Protein AF-A0AAJ0GD15-F1 (afdb_monomer_lite)

pLDDT: mean 89.97, std 13.95, range [42.06, 98.19]

Structure (mmCIF, N/CA/C/O backbone):
data_AF-A0AAJ0GD15-F1
#
_entry.id   AF-A0AAJ0GD15-F1
#
loop_
_atom_site.group_PDB
_atom_site.id
_atom_site.type_symbol
_atom_site.label_atom_id
_atom_site.label_alt_id
_atom_site.label_comp_id
_atom_site.label_asym_id
_atom_site.label_entity_id
_atom_site.label_seq_id
_atom_site.pdbx_PDB_ins_code
_atom_site.Cartn_x
_atom_site.Cartn_y
_atom_site.Cartn_z
_atom_site.occupancy
_atom_site.B_iso_or_equiv
_atom_site.auth_seq_id
_atom_site.auth_comp_id
_atom_site.auth_asym_id
_atom_site.auth_atom_id
_atom_site.pdbx_PDB_model_num
ATOM 1 N N . MET A 1 1 ? -10.356 3.270 -4.965 1.00 70.00 1 MET A N 1
ATOM 2 C CA . MET A 1 1 ? -11.210 2.640 -3.920 1.00 70.00 1 MET A CA 1
ATOM 3 C C . MET A 1 1 ? -11.620 3.672 -2.862 1.00 70.00 1 MET A C 1
ATOM 5 O O . MET A 1 1 ? -10.768 4.461 -2.474 1.00 70.00 1 MET A O 1
ATOM 9 N N . ASP A 1 2 ? -12.874 3.659 -2.389 1.00 85.31 2 ASP A N 1
ATOM 10 C CA . ASP A 1 2 ? -13.329 4.452 -1.230 1.00 85.31 2 ASP A CA 1
ATOM 11 C C . ASP A 1 2 ? -13.636 3.529 -0.037 1.00 85.31 2 ASP A C 1
ATOM 13 O O . ASP A 1 2 ? -14.648 2.825 -0.020 1.00 85.31 2 ASP A O 1
ATOM 17 N N . LEU A 1 3 ? -12.717 3.479 0.928 1.00 86.81 3 LEU A N 1
ATOM 18 C CA . LEU A 1 3 ? -12.789 2.579 2.079 1.00 86.81 3 LEU A CA 1
ATOM 19 C C . LEU A 1 3 ? -13.887 3.019 3.057 1.00 86.81 3 LEU A C 1
ATOM 21 O O . LEU A 1 3 ? -14.562 2.171 3.631 1.00 86.81 3 LEU A O 1
ATOM 25 N N . ALA A 1 4 ? -14.119 4.325 3.203 1.00 86.69 4 ALA A N 1
ATOM 26 C CA . ALA A 1 4 ? -15.154 4.874 4.072 1.00 86.69 4 ALA A CA 1
ATOM 27 C C . ALA A 1 4 ? -16.544 4.335 3.708 1.00 86.69 4 ALA A C 1
ATOM 29 O O . ALA A 1 4 ? -17.226 3.783 4.570 1.00 86.69 4 ALA A O 1
ATOM 30 N N . SER A 1 5 ? -16.919 4.402 2.427 1.00 88.31 5 SER A N 1
ATOM 31 C CA . SER A 1 5 ? -18.194 3.860 1.939 1.00 88.31 5 SER A CA 1
ATOM 32 C C . SER A 1 5 ? -18.310 2.342 2.123 1.00 88.31 5 SER A C 1
ATOM 34 O O . SER A 1 5 ? -19.390 1.835 2.413 1.00 88.31 5 SER A O 1
ATOM 36 N N . LEU A 1 6 ? -17.204 1.600 1.987 1.00 87.69 6 LEU A N 1
ATOM 37 C CA . LEU A 1 6 ? -17.191 0.146 2.185 1.00 87.69 6 LEU A CA 1
ATOM 38 C C . LEU A 1 6 ? -17.357 -0.245 3.661 1.00 87.69 6 LEU A C 1
ATOM 40 O O . LEU A 1 6 ? -17.970 -1.267 3.970 1.00 87.69 6 LEU A O 1
ATOM 44 N N . LEU A 1 7 ? -16.818 0.565 4.572 1.00 89.31 7 LEU A N 1
ATOM 45 C CA . LEU A 1 7 ? -16.888 0.331 6.012 1.00 89.31 7 LEU A CA 1
ATOM 46 C C . LEU A 1 7 ? -18.153 0.907 6.653 1.00 89.31 7 LEU A C 1
ATOM 48 O O . LEU A 1 7 ? -18.461 0.525 7.782 1.00 89.31 7 LEU A O 1
ATOM 52 N N . ASP A 1 8 ? -18.886 1.796 5.976 1.00 88.50 8 ASP A N 1
ATOM 53 C CA . ASP A 1 8 ? -20.076 2.464 6.519 1.00 88.50 8 ASP A CA 1
ATOM 54 C C . ASP A 1 8 ? -21.094 1.490 7.150 1.00 88.50 8 ASP A C 1
ATOM 56 O O . ASP A 1 8 ? -21.451 1.676 8.316 1.00 88.50 8 ASP A O 1
ATOM 60 N N . PRO A 1 9 ? -21.443 0.356 6.504 1.00 92.69 9 PRO A N 1
ATOM 61 C CA . PRO A 1 9 ? -22.373 -0.623 7.076 1.00 92.69 9 PRO A CA 1
ATOM 62 C C . PRO A 1 9 ? -21.827 -1.380 8.300 1.00 92.69 9 PRO A C 1
ATOM 64 O O . PRO A 1 9 ? -22.575 -2.077 8.996 1.00 92.69 9 PRO A O 1
ATOM 67 N N . LEU A 1 10 ? -20.518 -1.308 8.557 1.00 89.75 10 LEU A N 1
ATOM 68 C CA . LEU A 1 10 ? -19.879 -1.936 9.707 1.00 89.75 10 LEU A CA 1
ATOM 69 C C . LEU A 1 10 ? -19.924 -0.981 10.900 1.00 89.75 10 LEU A C 1
ATOM 71 O O . LEU A 1 10 ? -19.379 0.119 10.855 1.00 89.75 10 LEU A O 1
ATOM 75 N N . GLY A 1 11 ? -20.528 -1.429 12.001 1.00 89.06 11 GLY A N 1
ATOM 76 C CA . GLY A 1 11 ? -20.422 -0.730 13.283 1.00 89.06 11 GLY A CA 1
ATOM 77 C C . GLY A 1 11 ? -18.980 -0.722 13.823 1.00 89.06 11 GLY A C 1
ATOM 78 O O . GLY A 1 11 ? -18.158 -1.529 13.380 1.00 89.06 11 GLY A O 1
ATOM 79 N N . PRO A 1 12 ? -18.677 0.127 14.820 1.00 88.62 12 PRO A N 1
ATOM 80 C CA . PRO A 1 12 ? -17.314 0.366 15.312 1.00 88.62 12 PRO A CA 1
ATOM 81 C C . PRO A 1 12 ? -16.597 -0.920 15.744 1.00 88.62 12 PRO A C 1
ATOM 83 O O . PRO A 1 12 ? -15.514 -1.207 15.254 1.00 88.62 12 PRO A O 1
ATOM 86 N N . VAL A 1 13 ? -17.269 -1.781 16.517 1.00 91.88 13 VAL A N 1
ATOM 87 C CA . VAL A 1 13 ? -16.716 -3.074 16.970 1.00 91.88 13 VAL A CA 1
ATOM 88 C C . VAL A 1 13 ? -16.245 -3.953 15.806 1.00 91.88 13 VAL A C 1
ATOM 90 O O . VAL A 1 13 ? -15.231 -4.637 15.906 1.00 91.88 13 VAL A O 1
ATOM 93 N N . ARG A 1 14 ? -16.975 -3.948 14.683 1.00 93.06 14 ARG A N 1
ATOM 94 C CA . ARG A 1 14 ? -16.604 -4.742 13.504 1.00 93.06 14 ARG A CA 1
ATOM 95 C C . ARG A 1 14 ? -15.426 -4.133 12.753 1.00 93.06 14 ARG A C 1
ATOM 97 O O . ARG A 1 14 ? -14.637 -4.891 12.206 1.00 93.06 14 ARG A O 1
ATOM 104 N N . ARG A 1 15 ? -15.297 -2.804 12.734 1.00 92.38 15 ARG A N 1
ATOM 105 C CA . ARG A 1 15 ? -14.141 -2.121 12.132 1.00 92.38 15 ARG A CA 1
ATOM 106 C C . ARG A 1 15 ? -12.873 -2.368 12.944 1.00 92.38 15 ARG A C 1
ATOM 108 O O . ARG A 1 15 ? -11.844 -2.686 12.362 1.00 92.38 15 ARG A O 1
ATOM 115 N N . ASP A 1 16 ? -12.974 -2.327 14.270 1.00 92.00 16 ASP A N 1
ATOM 116 C CA . ASP A 1 16 ? -11.851 -2.595 15.177 1.00 92.00 16 ASP A CA 1
ATOM 117 C C . ASP A 1 16 ? -11.339 -4.039 15.062 1.00 92.00 16 ASP A C 1
ATOM 119 O O . ASP A 1 16 ? -10.155 -4.303 15.258 1.00 92.00 16 ASP A O 1
ATOM 123 N N . ALA A 1 17 ? -12.223 -4.978 14.710 1.00 95.12 17 ALA A N 1
ATOM 124 C CA . ALA A 1 17 ? -11.876 -6.379 14.493 1.00 95.12 17 ALA A CA 1
ATOM 125 C C . ALA A 1 17 ? -11.170 -6.650 13.149 1.00 95.12 17 ALA A C 1
ATOM 127 O O . ALA A 1 17 ? -10.671 -7.757 12.944 1.00 95.12 17 ALA A O 1
ATOM 128 N N . ILE A 1 18 ? -11.121 -5.683 12.224 1.00 96.19 18 ILE A N 1
ATOM 129 C CA . ILE A 1 18 ? -10.394 -5.838 10.958 1.00 96.19 18 ILE A CA 1
ATOM 130 C C . ILE A 1 18 ? -8.900 -5.658 11.229 1.00 96.19 18 ILE A C 1
ATOM 132 O O . ILE A 1 18 ? -8.413 -4.548 11.436 1.00 96.19 18 ILE A O 1
ATOM 136 N N . THR A 1 19 ? -8.167 -6.769 11.190 1.00 97.31 19 THR A N 1
ATOM 137 C CA . THR A 1 19 ? -6.721 -6.798 11.445 1.00 97.31 19 THR A CA 1
ATOM 138 C C . THR A 1 19 ? -5.877 -6.914 10.181 1.00 97.31 19 THR A C 1
ATOM 140 O O . THR A 1 19 ? -4.682 -6.637 10.237 1.00 97.31 19 THR A O 1
ATOM 143 N N . ALA A 1 20 ? -6.472 -7.289 9.048 1.00 97.75 20 ALA A N 1
ATOM 144 C CA . ALA A 1 20 ? -5.783 -7.445 7.772 1.00 97.75 20 ALA A CA 1
ATOM 145 C C . ALA A 1 20 ? -6.596 -6.823 6.632 1.00 97.75 20 ALA A C 1
ATOM 147 O O . ALA A 1 20 ? -7.823 -6.952 6.595 1.00 97.75 20 ALA A O 1
ATOM 148 N N . LEU A 1 21 ? -5.916 -6.164 5.693 1.00 96.94 21 LEU A N 1
ATOM 149 C CA . LEU A 1 21 ? -6.532 -5.566 4.511 1.00 96.94 21 LEU A CA 1
ATOM 150 C C . LEU A 1 21 ? -5.648 -5.765 3.279 1.00 96.94 21 LEU A C 1
ATOM 152 O O . LEU A 1 21 ? -4.451 -5.491 3.308 1.00 96.94 21 LEU A O 1
ATOM 156 N N . THR A 1 22 ? -6.268 -6.151 2.165 1.00 97.12 22 THR A N 1
ATOM 157 C CA . THR A 1 22 ? -5.641 -6.111 0.841 1.00 97.12 22 THR A CA 1
ATOM 158 C C . THR A 1 22 ? -6.229 -4.958 0.037 1.00 97.12 22 THR A C 1
ATOM 160 O O . THR A 1 22 ? -7.436 -4.903 -0.192 1.00 97.12 22 THR A O 1
ATOM 163 N N . ILE A 1 23 ? -5.374 -4.053 -0.432 1.00 95.56 23 ILE A N 1
ATOM 164 C CA . ILE A 1 23 ? -5.735 -2.963 -1.339 1.00 95.56 23 ILE A CA 1
ATOM 165 C C . ILE A 1 23 ? -5.195 -3.304 -2.721 1.00 95.56 23 ILE A C 1
ATOM 167 O O . ILE A 1 23 ? -3.986 -3.423 -2.914 1.00 95.56 23 ILE A O 1
ATOM 171 N N . VAL A 1 24 ? -6.095 -3.431 -3.689 1.00 96.00 24 VAL A N 1
ATOM 172 C CA . VAL A 1 24 ? -5.744 -3.562 -5.104 1.00 96.00 24 VAL A CA 1
ATOM 173 C C . VAL A 1 24 ? -5.779 -2.170 -5.735 1.00 96.00 24 VAL A C 1
ATOM 175 O O . VAL A 1 24 ? -6.720 -1.417 -5.496 1.00 96.00 24 VAL A O 1
ATOM 178 N N . THR A 1 25 ? -4.734 -1.796 -6.472 1.00 94.94 25 THR A N 1
ATOM 179 C CA . THR A 1 25 ? -4.581 -0.439 -7.010 1.00 94.94 25 THR A CA 1
ATOM 180 C C . THR A 1 25 ? -3.970 -0.413 -8.406 1.00 94.94 25 THR A C 1
ATOM 182 O O . THR A 1 25 ? -3.010 -1.128 -8.717 1.00 94.94 25 THR A O 1
ATOM 185 N N . SER A 1 26 ? -4.483 0.489 -9.237 1.00 93.25 26 SER A N 1
ATOM 186 C CA . SER A 1 26 ? -3.979 0.760 -10.584 1.00 93.25 26 SER A CA 1
ATOM 187 C C . SER A 1 26 ? -2.806 1.757 -10.601 1.00 93.25 26 SER A C 1
ATOM 189 O O . SER A 1 26 ? -2.013 1.787 -11.548 1.00 93.25 26 SER A O 1
ATOM 191 N N . SER A 1 27 ? -2.663 2.586 -9.556 1.00 94.38 27 SER A N 1
ATOM 192 C CA . SER A 1 27 ? -1.718 3.712 -9.524 1.00 94.38 27 SER A CA 1
ATOM 193 C C . SER A 1 27 ? -1.220 4.059 -8.117 1.00 94.38 27 SER A C 1
ATOM 195 O O . SER A 1 27 ? -1.800 3.670 -7.105 1.00 94.38 27 SER A O 1
ATOM 197 N N . GLY A 1 28 ? -0.139 4.839 -8.036 1.00 94.88 28 GLY A N 1
ATOM 198 C CA . GLY A 1 28 ? 0.346 5.371 -6.762 1.00 94.88 28 GLY A CA 1
ATOM 199 C C . GLY A 1 28 ? -0.634 6.371 -6.138 1.00 94.88 28 GLY A C 1
ATOM 200 O O . GLY A 1 28 ? -0.786 6.390 -4.922 1.00 94.88 28 GLY A O 1
ATOM 201 N N . SER A 1 29 ? -1.339 7.163 -6.952 1.00 96.00 29 SER A N 1
ATOM 202 C CA . SER A 1 29 ? -2.373 8.087 -6.467 1.00 96.00 29 SER A CA 1
ATOM 203 C C . SER A 1 29 ? -3.536 7.344 -5.815 1.00 96.00 29 SER A C 1
ATOM 205 O O . SER A 1 29 ? -3.927 7.689 -4.705 1.00 96.00 29 SER A O 1
ATOM 207 N N . GLU A 1 30 ? -4.054 6.297 -6.465 1.00 95.31 30 GLU A N 1
ATOM 208 C CA . GLU A 1 30 ? -5.125 5.475 -5.892 1.00 95.31 30 GLU A CA 1
ATOM 209 C C . GLU A 1 30 ? -4.666 4.758 -4.614 1.00 95.31 30 GLU A C 1
ATOM 211 O O . GLU A 1 30 ? -5.406 4.731 -3.629 1.00 95.31 30 GLU A O 1
ATOM 216 N N . ALA A 1 31 ? -3.425 4.255 -4.598 1.00 95.62 31 ALA A N 1
ATOM 217 C CA . ALA A 1 31 ? -2.831 3.660 -3.404 1.00 95.62 31 ALA A CA 1
ATOM 218 C C . ALA A 1 31 ? -2.806 4.657 -2.238 1.00 95.62 31 ALA A C 1
ATOM 220 O O . ALA A 1 31 ? -3.246 4.336 -1.137 1.00 95.62 31 ALA A O 1
ATOM 221 N N . LEU A 1 32 ? -2.338 5.884 -2.491 1.00 96.19 32 LEU A N 1
ATOM 222 C CA . LEU A 1 32 ? -2.271 6.935 -1.482 1.00 96.19 32 LEU A CA 1
ATOM 223 C C . LEU A 1 32 ? -3.662 7.314 -0.965 1.00 96.19 32 LEU A C 1
ATOM 225 O O . LEU A 1 32 ? -3.839 7.421 0.246 1.00 96.19 32 LEU A O 1
ATOM 229 N N . THR A 1 33 ? -4.647 7.484 -1.851 1.00 95.56 33 THR A N 1
ATOM 230 C CA . THR A 1 33 ? -6.030 7.785 -1.451 1.00 95.56 33 THR A CA 1
ATOM 231 C C . THR A 1 33 ? -6.591 6.702 -0.535 1.00 95.56 33 THR A C 1
ATOM 233 O O . THR A 1 33 ? -7.172 7.025 0.498 1.00 95.56 33 THR A O 1
ATOM 236 N N . ALA A 1 34 ? -6.377 5.425 -0.858 1.00 94.00 34 ALA A N 1
ATOM 237 C CA . ALA A 1 34 ? -6.822 4.330 -0.004 1.00 94.00 34 ALA A CA 1
ATOM 238 C C . ALA A 1 34 ? -6.063 4.310 1.339 1.00 94.00 34 ALA A C 1
ATOM 240 O O . ALA A 1 34 ? -6.676 4.171 2.396 1.00 94.00 34 ALA A O 1
ATOM 241 N N . MET A 1 35 ? -4.743 4.538 1.320 1.00 94.31 35 MET A N 1
ATOM 242 C CA . MET A 1 35 ? -3.911 4.596 2.528 1.00 94.31 35 MET A CA 1
ATOM 243 C C . MET A 1 35 ? -4.312 5.724 3.487 1.00 94.31 35 MET A C 1
ATOM 245 O O . MET A 1 35 ? -4.286 5.538 4.701 1.00 94.31 35 MET A O 1
ATOM 249 N N . GLN A 1 36 ? -4.726 6.882 2.967 1.00 94.38 36 GLN A N 1
ATOM 250 C CA . GLN A 1 36 ? -5.191 8.009 3.785 1.00 94.38 36 GLN A CA 1
ATOM 251 C C . GLN A 1 36 ? -6.425 7.659 4.629 1.00 94.38 36 GLN A C 1
ATOM 253 O O . GLN A 1 36 ? -6.649 8.274 5.671 1.00 94.38 36 GLN A O 1
ATOM 258 N N . GLN A 1 37 ? -7.197 6.652 4.219 1.00 94.50 37 GLN A N 1
ATOM 259 C CA . GLN A 1 37 ? -8.396 6.202 4.919 1.00 94.50 37 GLN A CA 1
ATOM 260 C C . GLN A 1 37 ? -8.133 5.062 5.917 1.00 94.50 37 GLN A C 1
ATOM 262 O O . GLN A 1 37 ? -9.048 4.664 6.631 1.00 94.50 37 GLN A O 1
ATOM 267 N N . LEU A 1 38 ? -6.900 4.552 6.034 1.00 94.88 38 LEU A N 1
ATOM 268 C CA . LEU A 1 38 ? -6.593 3.423 6.928 1.00 94.88 38 LEU A CA 1
ATOM 269 C C . LEU A 1 38 ? -6.782 3.740 8.415 1.00 94.88 38 LEU A C 1
ATOM 271 O O . LEU A 1 38 ? -6.971 2.826 9.209 1.00 94.88 38 LEU A O 1
ATOM 275 N N . HIS A 1 39 ? -6.814 5.021 8.789 1.00 92.75 39 HIS A N 1
ATOM 276 C CA . HIS A 1 39 ? -7.161 5.455 10.146 1.00 92.75 39 HIS A CA 1
ATOM 277 C C . HIS A 1 39 ? -8.569 5.005 10.585 1.00 92.75 39 HIS A C 1
ATOM 279 O O . HIS A 1 39 ? -8.862 4.985 11.776 1.00 92.75 39 HIS A O 1
ATOM 285 N N . LEU A 1 40 ? -9.437 4.628 9.639 1.00 93.62 40 LEU A N 1
ATOM 286 C CA . LEU A 1 40 ? -10.761 4.059 9.906 1.00 93.62 40 LEU A CA 1
ATOM 287 C C . LEU A 1 40 ? -10.706 2.611 10.427 1.00 93.62 40 LEU A C 1
ATOM 289 O O . LEU A 1 40 ? -11.740 2.074 10.823 1.00 93.62 40 LEU A O 1
ATOM 293 N N . LEU A 1 41 ? -9.526 1.982 10.404 1.00 95.25 41 LEU A N 1
ATOM 294 C CA . LEU A 1 41 ? -9.266 0.613 10.843 1.00 95.25 41 LEU A CA 1
ATOM 295 C C . LEU A 1 41 ? -8.195 0.615 11.951 1.00 95.25 41 LEU A C 1
ATOM 297 O O . LEU A 1 41 ? -7.044 0.254 11.702 1.00 95.25 41 LEU A O 1
ATOM 301 N N . PRO A 1 42 ? -8.535 1.022 13.186 1.00 92.62 42 PRO A N 1
ATOM 302 C CA . PRO A 1 42 ? -7.552 1.178 14.264 1.00 92.62 42 PRO A CA 1
ATOM 303 C C . PRO A 1 42 ? -6.903 -0.149 14.694 1.00 92.62 42 PRO A C 1
ATOM 305 O O . PRO A 1 42 ? -5.811 -0.151 15.261 1.00 92.62 42 PRO A O 1
ATOM 308 N N . GLY A 1 43 ? -7.553 -1.282 14.407 1.00 94.94 43 GLY A N 1
ATOM 309 C CA . GLY A 1 43 ? -7.039 -2.627 14.662 1.00 94.94 43 GLY A CA 1
ATOM 310 C C . GLY A 1 43 ? -6.145 -3.199 13.559 1.00 94.94 43 GLY A C 1
ATOM 311 O O . GLY A 1 43 ? -5.669 -4.323 13.713 1.00 94.94 43 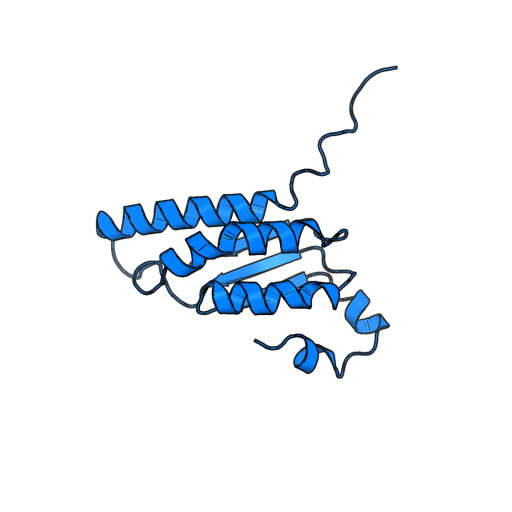GLY A O 1
ATOM 312 N N . LEU A 1 44 ? -5.908 -2.467 12.462 1.00 97.19 44 LEU A N 1
ATOM 313 C CA . LEU A 1 44 ? -5.167 -2.973 11.306 1.00 97.19 44 LEU A CA 1
ATOM 314 C C . LEU A 1 44 ? -3.708 -3.283 11.669 1.00 97.19 44 LEU A C 1
ATOM 316 O O . LEU A 1 44 ? -2.967 -2.405 12.107 1.00 97.19 44 LEU A O 1
ATOM 320 N N . ARG A 1 45 ? -3.294 -4.533 11.445 1.00 97.62 45 ARG A N 1
ATOM 321 C CA . ARG A 1 45 ? -1.943 -5.056 11.702 1.00 97.62 45 ARG A CA 1
ATOM 322 C C . ARG A 1 45 ? -1.202 -5.419 10.422 1.00 97.62 45 ARG A C 1
ATOM 324 O O . ARG A 1 45 ? 0.010 -5.237 10.363 1.00 97.62 45 ARG A O 1
ATOM 331 N N . GLU A 1 46 ? -1.921 -5.883 9.408 1.00 98.19 46 GLU A N 1
ATOM 332 C CA . GLU A 1 46 ? -1.352 -6.379 8.155 1.00 98.19 46 GLU A CA 1
ATOM 333 C C . GLU A 1 46 ? -1.964 -5.641 6.962 1.00 98.19 46 GLU A C 1
ATOM 335 O O . GLU A 1 46 ? -3.186 -5.600 6.794 1.00 98.19 46 GLU A O 1
ATOM 340 N N . LEU A 1 47 ? -1.112 -5.059 6.119 1.00 98.00 47 LEU A N 1
ATOM 341 C CA . LEU A 1 47 ? -1.521 -4.408 4.881 1.00 98.00 47 LEU A CA 1
ATOM 342 C C . LEU A 1 47 ? -0.823 -5.045 3.681 1.00 98.00 47 LEU A C 1
ATOM 344 O O . LEU A 1 47 ? 0.396 -4.962 3.534 1.00 98.00 47 LEU A O 1
ATOM 348 N N . GLU A 1 48 ? -1.611 -5.586 2.760 1.00 97.94 48 GLU A N 1
ATOM 349 C CA . GLU A 1 48 ? -1.128 -5.968 1.438 1.00 97.94 48 GLU A CA 1
ATOM 350 C C . GLU A 1 48 ? -1.521 -4.917 0.402 1.00 97.94 48 GLU A C 1
ATOM 352 O O . GLU A 1 48 ? -2.702 -4.631 0.205 1.00 97.94 48 GLU A O 1
ATOM 357 N N . LEU A 1 49 ? -0.542 -4.386 -0.323 1.00 97.00 49 LEU A N 1
ATOM 358 C CA . LEU A 1 49 ? -0.773 -3.523 -1.473 1.00 97.00 49 LEU A CA 1
ATOM 359 C C . LEU A 1 49 ? -0.480 -4.296 -2.757 1.00 97.00 49 LEU A C 1
ATOM 361 O O . LEU A 1 49 ? 0.661 -4.663 -3.028 1.00 97.00 49 LEU A O 1
ATOM 365 N N . ARG A 1 50 ? -1.502 -4.530 -3.576 1.00 97.38 50 ARG A N 1
ATOM 366 C CA . ARG A 1 50 ? -1.387 -5.272 -4.832 1.00 97.38 50 ARG A CA 1
ATOM 367 C C . ARG A 1 50 ? -1.585 -4.339 -6.011 1.00 97.38 50 ARG A C 1
ATOM 369 O O . ARG A 1 50 ? -2.617 -3.687 -6.137 1.00 97.38 50 ARG A O 1
ATOM 376 N N . ARG A 1 51 ? -0.602 -4.281 -6.900 1.00 96.12 51 ARG A N 1
ATOM 377 C CA . ARG A 1 51 ? -0.735 -3.547 -8.160 1.00 96.12 51 ARG A CA 1
ATOM 378 C C . ARG A 1 51 ? -1.556 -4.376 -9.139 1.00 96.12 51 ARG A C 1
ATOM 380 O O . ARG A 1 51 ? -1.343 -5.576 -9.244 1.00 96.12 51 ARG A O 1
ATOM 387 N N . GLU A 1 52 ? -2.465 -3.751 -9.874 1.00 95.50 52 GLU A N 1
ATOM 388 C CA . GLU A 1 52 ? -3.261 -4.452 -10.896 1.00 95.50 52 GLU A CA 1
ATOM 389 C C . GLU A 1 52 ? -2.431 -4.842 -12.120 1.00 95.50 52 GLU A C 1
ATOM 391 O O . GLU A 1 52 ? -2.702 -5.837 -12.789 1.00 95.50 52 GLU A O 1
ATOM 396 N N . MET A 1 53 ? -1.409 -4.043 -12.419 1.00 93.69 53 MET A N 1
ATOM 397 C CA . MET A 1 53 ? -0.624 -4.150 -13.638 1.00 93.69 53 MET A CA 1
ATOM 398 C C . MET A 1 53 ? 0.819 -4.542 -13.345 1.00 93.69 53 MET A C 1
ATOM 400 O O . MET A 1 53 ? 1.404 -4.124 -12.346 1.00 93.69 53 MET A O 1
ATOM 404 N N . SER A 1 54 ? 1.421 -5.284 -14.275 1.00 94.00 54 SER A N 1
ATOM 405 C CA . SER A 1 54 ? 2.860 -5.539 -14.261 1.00 94.00 54 SER A CA 1
ATOM 406 C C . SER A 1 54 ? 3.661 -4.268 -14.565 1.00 94.00 54 SER A C 1
ATOM 408 O O . SER A 1 54 ? 3.139 -3.261 -15.058 1.00 94.00 54 SER A O 1
ATOM 410 N N . VAL A 1 55 ? 4.974 -4.330 -14.326 1.00 93.62 55 VAL A N 1
ATOM 411 C CA . VAL A 1 55 ? 5.911 -3.207 -14.517 1.00 93.62 55 VAL A CA 1
ATOM 412 C C . VAL A 1 55 ? 5.832 -2.550 -15.901 1.00 93.62 55 VAL A C 1
ATOM 414 O O . VAL A 1 55 ? 6.119 -1.360 -16.026 1.00 93.62 55 VAL A O 1
ATOM 417 N N . ARG A 1 56 ? 5.392 -3.285 -16.933 1.00 93.06 56 ARG A N 1
ATOM 418 C CA . ARG A 1 56 ? 5.275 -2.783 -18.311 1.00 93.06 56 ARG A CA 1
ATOM 419 C C . ARG A 1 56 ? 4.330 -1.585 -18.399 1.00 93.06 56 ARG A C 1
ATOM 421 O O . ARG A 1 56 ? 4.690 -0.558 -18.981 1.00 93.06 56 ARG A O 1
ATOM 428 N N . TYR A 1 57 ? 3.176 -1.691 -17.743 1.00 92.31 57 TYR A N 1
ATOM 429 C CA . TYR A 1 57 ? 2.073 -0.730 -17.845 1.00 92.31 57 TYR A CA 1
ATOM 430 C C . TYR A 1 57 ? 1.994 0.237 -16.656 1.00 92.31 57 TYR A C 1
ATOM 432 O O . TYR A 1 57 ? 1.253 1.215 -16.695 1.00 92.31 57 TYR A O 1
ATOM 440 N N . LEU A 1 58 ? 2.791 0.012 -15.608 1.00 92.19 58 LEU A N 1
ATOM 441 C CA . LEU A 1 58 ? 2.804 0.876 -14.430 1.00 92.19 58 LEU A CA 1
ATOM 442 C C . LEU A 1 58 ? 3.471 2.233 -14.687 1.00 92.19 58 LEU A C 1
ATOM 444 O O . LEU A 1 58 ? 4.621 2.321 -15.133 1.00 92.19 58 LEU A O 1
ATOM 448 N N . ASN A 1 59 ? 2.793 3.305 -14.273 1.00 92.69 59 ASN A N 1
ATOM 449 C CA . ASN A 1 59 ? 3.380 4.640 -14.178 1.00 92.69 59 ASN A CA 1
ATOM 450 C C . ASN A 1 59 ? 4.246 4.766 -12.912 1.00 92.69 59 ASN A C 1
ATOM 452 O O . ASN A 1 59 ? 3.797 5.234 -11.867 1.00 92.69 59 ASN A O 1
ATOM 456 N N . ILE A 1 60 ? 5.512 4.362 -13.008 1.00 93.69 60 ILE A N 1
ATOM 457 C CA . ILE A 1 60 ? 6.460 4.357 -11.877 1.00 93.69 60 ILE A CA 1
ATOM 458 C C . ILE A 1 60 ? 6.791 5.770 -11.385 1.00 93.69 60 ILE A C 1
ATOM 460 O O . ILE A 1 60 ? 7.098 5.953 -10.206 1.00 93.69 60 ILE A O 1
ATOM 464 N N . THR A 1 61 ? 6.701 6.785 -12.248 1.00 94.19 61 THR A N 1
ATOM 465 C CA . THR A 1 61 ? 6.923 8.184 -11.858 1.00 94.19 61 THR A CA 1
ATOM 466 C C . THR A 1 61 ? 5.908 8.621 -10.806 1.00 94.19 61 THR A C 1
ATOM 468 O O . THR A 1 61 ? 6.283 9.240 -9.812 1.00 94.19 61 THR A O 1
ATOM 471 N N . ASN A 1 62 ? 4.640 8.235 -10.970 1.00 95.06 62 ASN A N 1
ATOM 472 C CA . ASN A 1 62 ? 3.591 8.526 -9.995 1.00 95.06 62 ASN A CA 1
ATOM 473 C C . ASN A 1 62 ? 3.878 7.872 -8.629 1.00 95.06 62 ASN A C 1
ATOM 475 O O . ASN A 1 62 ? 3.817 8.545 -7.604 1.00 95.06 62 ASN A O 1
ATOM 479 N N . TRP A 1 63 ? 4.300 6.604 -8.611 1.00 95.88 63 TRP A N 1
ATOM 480 C CA . TRP A 1 63 ? 4.742 5.928 -7.382 1.00 95.88 63 TRP A CA 1
ATOM 481 C C . TRP A 1 63 ? 5.959 6.607 -6.741 1.00 95.88 63 TRP A C 1
ATOM 483 O O . TRP A 1 63 ? 5.991 6.821 -5.531 1.00 95.88 63 TRP A O 1
ATOM 493 N N . SER A 1 64 ? 6.945 6.993 -7.552 1.00 96.12 64 SER A N 1
ATOM 494 C CA . SER A 1 64 ? 8.182 7.631 -7.083 1.00 96.12 64 SER A CA 1
ATOM 495 C C . SER A 1 64 ? 7.927 8.971 -6.396 1.00 96.12 64 SER A C 1
ATOM 497 O O . SER A 1 64 ? 8.585 9.272 -5.401 1.00 96.12 64 SER A O 1
ATOM 499 N N . LEU A 1 65 ? 6.977 9.756 -6.912 1.00 97.12 65 LEU A N 1
ATOM 500 C CA . LEU A 1 65 ? 6.597 11.054 -6.355 1.00 97.12 65 LEU A CA 1
ATOM 501 C C . LEU A 1 65 ? 5.891 10.914 -4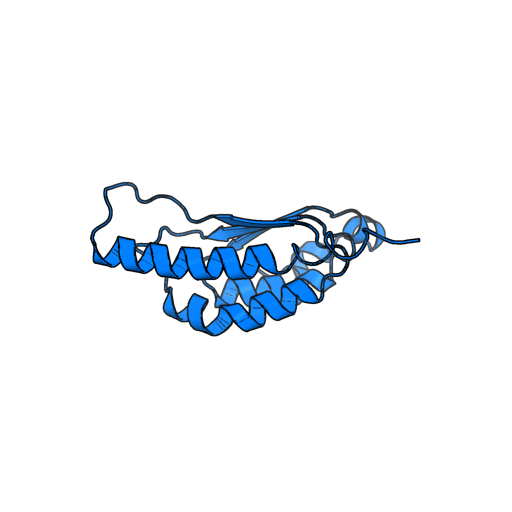.998 1.00 97.12 65 LEU A C 1
ATOM 503 O O . LEU A 1 65 ? 6.098 11.727 -4.102 1.00 97.12 65 LEU A O 1
ATOM 507 N N . LEU A 1 66 ? 5.067 9.876 -4.845 1.00 97.50 66 LEU A N 1
ATOM 508 C CA . LEU A 1 66 ? 4.152 9.731 -3.711 1.00 97.50 66 LEU A CA 1
ATOM 509 C C . LEU A 1 66 ? 4.683 8.821 -2.593 1.00 97.50 66 LEU A C 1
ATOM 511 O O . LEU A 1 66 ? 4.126 8.815 -1.496 1.00 97.50 66 LEU A O 1
ATOM 515 N N . LYS A 1 67 ? 5.776 8.082 -2.827 1.00 96.38 67 LYS A N 1
ATOM 516 C CA . LYS A 1 67 ? 6.323 7.086 -1.886 1.00 96.38 67 LYS A CA 1
ATOM 517 C C . LYS A 1 67 ? 6.545 7.610 -0.461 1.00 96.38 67 LYS A C 1
ATOM 519 O O . LYS A 1 67 ? 6.252 6.904 0.495 1.00 96.38 67 LYS A O 1
ATOM 524 N N . HIS A 1 68 ? 7.011 8.851 -0.303 1.00 96.62 68 HIS A N 1
ATOM 525 C CA . HIS A 1 68 ? 7.256 9.435 1.021 1.00 96.62 68 HIS A CA 1
ATOM 526 C C . HIS A 1 68 ? 5.962 9.823 1.741 1.00 96.62 68 HIS A C 1
ATOM 528 O O . HIS A 1 68 ? 5.882 9.702 2.958 1.00 96.62 68 HIS A O 1
ATOM 534 N N . GLN A 1 69 ? 4.934 10.247 1.001 1.00 96.88 69 GLN A N 1
ATOM 535 C CA . GLN A 1 69 ? 3.618 10.528 1.579 1.00 96.88 69 GLN A CA 1
ATOM 536 C C . GLN A 1 69 ? 2.936 9.234 2.028 1.00 96.88 69 GLN A C 1
ATOM 538 O O . GLN A 1 69 ? 2.377 9.190 3.119 1.00 96.88 69 GLN A O 1
ATOM 543 N N . MET A 1 70 ? 3.043 8.170 1.224 1.00 97.25 70 MET A N 1
ATOM 544 C CA . MET A 1 70 ? 2.570 6.834 1.596 1.00 97.25 70 MET A CA 1
ATOM 545 C C . MET A 1 70 ? 3.286 6.325 2.852 1.00 97.25 70 MET A C 1
ATOM 547 O O . MET A 1 70 ? 2.627 5.978 3.826 1.00 97.25 70 MET A O 1
ATOM 551 N N . GLN A 1 71 ? 4.622 6.368 2.875 1.00 96.62 71 GLN A N 1
ATOM 552 C CA . GLN A 1 71 ? 5.426 5.993 4.043 1.00 96.62 71 GLN A CA 1
ATOM 553 C C . GLN A 1 71 ? 5.014 6.770 5.303 1.00 96.62 71 GLN A C 1
ATOM 555 O O . GLN A 1 71 ? 4.792 6.175 6.355 1.00 96.62 71 GLN A O 1
ATOM 560 N N . ALA A 1 72 ? 4.868 8.094 5.202 1.00 94.50 72 ALA A N 1
ATOM 561 C CA . ALA A 1 72 ? 4.448 8.928 6.325 1.00 94.50 72 ALA A CA 1
ATOM 562 C C . ALA A 1 72 ? 3.013 8.628 6.791 1.00 94.50 72 ALA A C 1
ATOM 564 O O . ALA A 1 72 ? 2.700 8.830 7.961 1.00 94.50 72 ALA A O 1
ATOM 565 N N . GLY A 1 73 ? 2.134 8.174 5.893 1.00 94.62 73 GLY A N 1
ATOM 566 C CA . GLY A 1 73 ? 0.800 7.688 6.242 1.00 94.62 73 GLY A CA 1
ATOM 567 C C . GLY A 1 73 ? 0.855 6.372 7.018 1.00 94.62 73 GLY A C 1
ATOM 568 O O . GLY A 1 73 ? 0.241 6.268 8.075 1.00 94.62 73 GLY A O 1
ATOM 569 N N . LEU A 1 74 ? 1.644 5.407 6.537 1.00 95.75 74 LEU A N 1
ATOM 570 C CA . LEU A 1 74 ? 1.817 4.099 7.179 1.00 95.75 74 LEU A CA 1
ATOM 571 C C . LEU A 1 74 ? 2.430 4.218 8.579 1.00 95.75 74 LEU A C 1
ATOM 573 O O . LEU A 1 74 ? 1.953 3.577 9.507 1.00 95.75 74 LEU A O 1
ATOM 577 N N . ALA A 1 75 ? 3.419 5.097 8.753 1.00 93.56 75 ALA A N 1
ATOM 578 C CA . ALA A 1 75 ? 4.078 5.324 10.041 1.00 93.56 75 ALA A CA 1
ATOM 579 C C . ALA A 1 75 ? 3.151 5.896 11.135 1.00 93.56 75 ALA A C 1
ATOM 581 O O . ALA A 1 75 ? 3.513 5.888 12.307 1.00 93.56 75 ALA A O 1
ATOM 582 N N . LYS A 1 76 ? 1.967 6.410 10.773 1.00 93.19 76 LYS A N 1
ATOM 583 C CA . LYS A 1 76 ? 0.960 6.914 11.726 1.00 93.19 76 LYS A CA 1
ATOM 584 C C . LYS A 1 76 ? -0.000 5.829 12.217 1.00 93.19 76 LYS A C 1
ATOM 586 O O . LYS A 1 76 ? -0.827 6.106 13.079 1.00 93.19 76 LYS A O 1
ATOM 591 N N . LEU A 1 77 ? 0.057 4.627 11.647 1.00 94.25 77 LEU A N 1
ATOM 592 C CA . LEU A 1 77 ? -0.824 3.520 12.005 1.00 94.25 77 LEU A CA 1
ATOM 593 C C . LEU A 1 77 ? -0.171 2.701 13.123 1.00 94.25 77 LEU A C 1
ATOM 595 O O . LEU A 1 77 ? 0.589 1.775 12.864 1.00 94.25 77 LEU A O 1
ATOM 599 N N . GLU A 1 78 ? -0.472 3.050 14.373 1.00 92.00 78 GLU A N 1
ATOM 600 C CA . GLU A 1 78 ? 0.191 2.497 15.569 1.00 92.00 78 GLU A CA 1
ATOM 601 C C . GLU A 1 78 ? 0.074 0.971 15.706 1.00 92.00 78 GLU A C 1
ATOM 603 O O . GLU A 1 78 ? 0.974 0.316 16.239 1.00 92.00 78 GLU A O 1
ATOM 608 N N . SER A 1 79 ? -1.027 0.395 15.220 1.00 94.75 79 SER A N 1
ATOM 609 C CA . SER A 1 79 ? -1.283 -1.050 15.246 1.00 94.75 79 SER A CA 1
ATOM 610 C C . SER A 1 79 ? -0.622 -1.806 14.097 1.00 94.75 79 SER A C 1
ATOM 612 O O . SER A 1 79 ? -0.525 -3.031 14.174 1.00 94.75 79 SER A O 1
ATOM 614 N N . LEU A 1 80 ? -0.163 -1.114 13.049 1.00 96.81 80 LEU A N 1
ATOM 615 C CA . LEU A 1 80 ? 0.360 -1.757 11.850 1.00 96.81 80 LEU A CA 1
ATOM 616 C C . LEU A 1 80 ? 1.715 -2.408 12.154 1.00 96.81 80 LEU A C 1
ATOM 618 O O . LEU A 1 80 ? 2.584 -1.822 12.803 1.00 96.81 80 LEU A O 1
ATOM 622 N N . ARG A 1 81 ? 1.878 -3.658 11.725 1.00 96.00 81 ARG A N 1
ATOM 623 C CA . ARG A 1 81 ? 3.060 -4.495 11.981 1.00 96.00 81 ARG A CA 1
ATOM 624 C C . ARG A 1 81 ? 3.696 -4.991 10.699 1.00 96.00 81 ARG A C 1
ATOM 626 O O . ARG A 1 81 ? 4.911 -5.133 10.643 1.00 96.00 81 ARG A O 1
ATOM 633 N N . GLU A 1 82 ? 2.891 -5.212 9.666 1.00 97.25 82 GLU A N 1
ATOM 634 C CA . GLU A 1 82 ? 3.374 -5.722 8.395 1.00 97.25 82 GLU A CA 1
ATOM 635 C C . GLU A 1 82 ? 2.779 -4.947 7.220 1.00 97.25 82 GLU A C 1
ATOM 637 O O . GLU A 1 82 ? 1.581 -4.661 7.166 1.00 97.25 82 GLU A O 1
ATOM 642 N N . VAL A 1 83 ? 3.647 -4.630 6.263 1.00 98.00 83 VAL A N 1
ATOM 643 C CA . VAL A 1 83 ? 3.278 -4.122 4.946 1.00 98.00 83 VAL A CA 1
ATOM 644 C C . VAL A 1 83 ? 3.963 -5.015 3.926 1.00 98.00 83 VAL A C 1
ATOM 646 O O . VAL A 1 83 ? 5.157 -5.271 4.052 1.00 98.00 83 VAL A O 1
ATOM 649 N N . LYS A 1 84 ? 3.215 -5.472 2.923 1.00 97.75 84 LYS A N 1
ATOM 650 C CA . LYS A 1 84 ? 3.739 -6.216 1.772 1.00 97.75 84 LYS A CA 1
ATOM 651 C C . LYS A 1 84 ? 3.266 -5.570 0.488 1.00 97.75 84 LYS A C 1
ATOM 653 O O . LYS A 1 84 ? 2.085 -5.230 0.370 1.00 97.75 84 LYS A O 1
ATOM 658 N N . VAL A 1 85 ? 4.157 -5.435 -0.489 1.00 96.88 85 VAL A N 1
ATOM 659 C CA . VAL A 1 85 ? 3.794 -4.890 -1.799 1.00 96.88 85 VAL A CA 1
ATOM 660 C C . VAL A 1 85 ? 4.007 -5.928 -2.894 1.00 96.88 85 VAL A C 1
ATOM 662 O O . VAL A 1 85 ? 5.090 -6.477 -3.059 1.00 96.88 85 VAL A O 1
ATOM 665 N N . PHE A 1 86 ? 2.966 -6.175 -3.686 1.00 96.62 86 PHE A N 1
ATOM 666 C CA . PHE A 1 86 ? 2.990 -7.155 -4.765 1.00 96.62 86 PHE A CA 1
ATOM 667 C C . PHE A 1 86 ? 2.821 -6.483 -6.124 1.00 96.62 86 PHE A C 1
ATOM 669 O O . PHE A 1 86 ? 1.894 -5.699 -6.350 1.00 96.62 86 PHE A O 1
ATOM 676 N N . THR A 1 87 ? 3.699 -6.852 -7.054 1.00 95.50 87 THR A N 1
ATOM 677 C CA . THR A 1 87 ? 3.597 -6.488 -8.469 1.00 95.50 87 THR A CA 1
ATOM 678 C C . THR A 1 87 ? 3.382 -7.759 -9.287 1.00 95.50 87 THR A C 1
ATOM 680 O O . THR A 1 87 ? 4.199 -8.671 -9.164 1.00 95.50 87 THR A O 1
ATOM 683 N N . PRO A 1 88 ? 2.336 -7.836 -10.127 1.00 94.19 88 PRO A N 1
ATOM 684 C CA . PRO A 1 88 ? 2.141 -8.955 -11.037 1.00 94.19 88 PRO A CA 1
ATOM 685 C C . PRO A 1 88 ? 3.358 -9.177 -11.936 1.00 94.19 88 PRO A C 1
ATOM 687 O O . PRO A 1 88 ? 3.949 -8.223 -12.457 1.00 94.19 88 PRO A O 1
ATOM 690 N N . GLU A 1 89 ? 3.704 -10.443 -12.148 1.00 90.62 89 GLU A N 1
ATOM 691 C CA . GLU A 1 89 ? 4.788 -10.828 -13.045 1.00 90.62 89 GLU A CA 1
ATOM 692 C C . GLU A 1 89 ? 4.462 -10.471 -14.502 1.00 90.62 89 GLU A C 1
ATOM 694 O O . GLU A 1 89 ? 3.303 -10.397 -14.924 1.00 90.62 89 GLU A O 1
ATOM 699 N N . ALA A 1 90 ? 5.502 -10.230 -15.299 1.00 89.12 90 ALA A N 1
ATOM 700 C CA . ALA A 1 90 ? 5.333 -10.117 -16.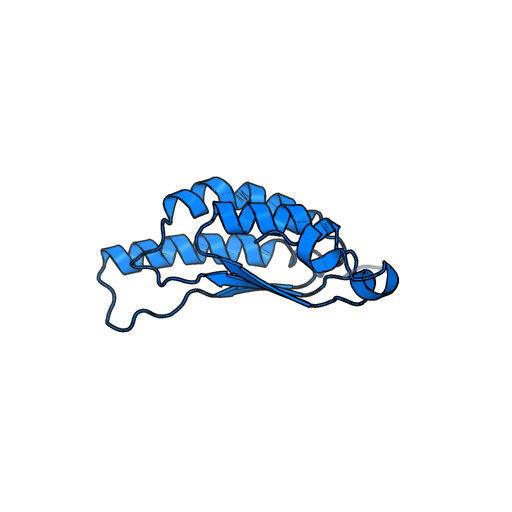739 1.00 89.12 90 ALA A CA 1
ATOM 701 C C . ALA A 1 90 ? 5.210 -11.517 -17.355 1.00 89.12 90 ALA A C 1
ATOM 703 O O . ALA A 1 90 ? 5.987 -12.409 -17.036 1.00 89.12 90 ALA A O 1
ATOM 704 N N . SER A 1 91 ? 4.294 -11.687 -18.309 1.00 86.56 91 SER A N 1
ATOM 705 C CA . SER A 1 91 ? 4.098 -12.954 -19.034 1.00 86.56 91 SER A CA 1
ATOM 706 C C . SER A 1 91 ? 5.270 -13.356 -19.943 1.00 86.56 91 SER A C 1
ATOM 708 O O . SE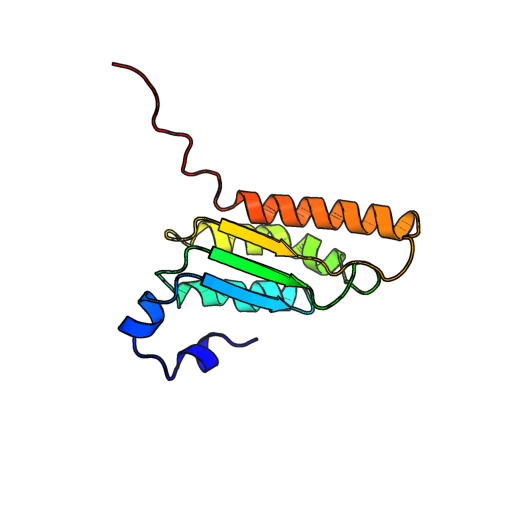R A 1 91 ? 5.272 -14.441 -20.513 1.00 86.56 91 SER A O 1
ATOM 710 N N . SER A 1 92 ? 6.247 -12.470 -20.125 1.00 91.06 92 SER A N 1
ATOM 711 C CA . SER A 1 92 ? 7.422 -12.661 -20.975 1.00 91.06 92 SER A CA 1
ATOM 712 C C . SER A 1 92 ? 8.618 -11.911 -20.400 1.00 91.06 92 SER A C 1
ATOM 714 O O . SER A 1 92 ? 8.441 -10.966 -19.620 1.00 91.06 92 SER A O 1
ATOM 716 N N . ALA A 1 93 ? 9.819 -12.315 -20.824 1.00 93.00 93 ALA A N 1
ATOM 717 C CA . ALA A 1 93 ? 11.083 -11.735 -20.384 1.00 93.00 93 ALA A CA 1
ATOM 718 C C . ALA A 1 93 ? 11.081 -10.203 -20.482 1.00 93.00 93 ALA A C 1
ATOM 720 O O . ALA A 1 93 ? 10.589 -9.618 -21.455 1.00 93.00 93 ALA A O 1
ATOM 721 N N . LEU A 1 94 ? 11.615 -9.565 -19.444 1.00 94.50 94 LEU A N 1
ATOM 722 C CA . LEU A 1 94 ? 11.730 -8.118 -19.378 1.00 94.50 94 LEU A CA 1
ATOM 723 C C . LEU A 1 94 ? 12.846 -7.641 -20.305 1.00 94.50 94 LEU A C 1
ATOM 725 O O . LEU A 1 94 ? 13.889 -8.272 -20.447 1.00 94.50 94 LEU A O 1
ATOM 729 N N . THR A 1 95 ? 12.621 -6.498 -20.932 1.00 96.00 95 THR A N 1
ATOM 730 C CA . THR A 1 95 ? 13.686 -5.733 -21.580 1.00 96.00 95 THR A CA 1
ATOM 731 C C . THR A 1 95 ? 14.563 -5.049 -20.522 1.00 96.00 95 THR A C 1
ATOM 733 O O . THR A 1 95 ? 14.073 -4.761 -19.427 1.00 96.00 95 THR A O 1
ATOM 736 N N . PRO A 1 96 ? 15.813 -4.660 -20.841 1.00 96.56 96 PRO A N 1
ATOM 737 C CA . PRO A 1 96 ? 16.677 -3.949 -19.889 1.00 96.56 96 PRO A CA 1
ATOM 738 C C . PRO A 1 96 ? 16.049 -2.668 -19.305 1.00 96.56 96 PRO A C 1
ATOM 740 O O . PRO A 1 96 ? 16.255 -2.322 -18.142 1.00 96.56 96 PRO A O 1
ATOM 743 N N . ALA A 1 97 ? 15.228 -1.963 -20.091 1.00 93.69 97 ALA A N 1
ATOM 744 C CA . ALA A 1 97 ? 14.500 -0.787 -19.618 1.00 93.69 97 ALA A CA 1
ATOM 745 C C . ALA A 1 97 ? 13.395 -1.150 -18.607 1.00 93.69 97 ALA A C 1
ATOM 747 O O . ALA A 1 97 ? 13.166 -0.421 -17.640 1.00 93.69 97 ALA A O 1
ATOM 748 N N . GLU A 1 98 ? 12.703 -2.271 -18.814 1.00 95.12 98 GLU A N 1
ATOM 749 C CA . GLU A 1 98 ? 11.689 -2.785 -17.889 1.00 95.12 98 GLU A CA 1
ATOM 750 C C . GLU A 1 98 ? 12.316 -3.342 -16.604 1.00 95.12 98 GLU A C 1
ATOM 752 O O . GLU A 1 98 ? 11.747 -3.156 -15.530 1.00 95.12 98 GLU A O 1
ATOM 757 N N . GLU A 1 99 ? 13.507 -3.938 -16.677 1.00 95.75 99 GLU A N 1
ATOM 758 C CA . GLU A 1 99 ? 14.283 -4.353 -15.502 1.00 95.75 99 GLU A CA 1
ATOM 759 C C . GLU A 1 99 ? 14.693 -3.151 -14.649 1.00 95.75 99 GLU A C 1
ATOM 761 O O . GLU A 1 99 ? 14.459 -3.135 -13.442 1.00 95.75 99 GLU A O 1
ATOM 766 N N . GLN A 1 100 ? 15.217 -2.088 -15.271 1.00 94.88 100 GLN A N 1
ATOM 767 C CA . GLN A 1 100 ? 15.569 -0.862 -14.551 1.00 94.88 100 GLN A CA 1
ATOM 768 C C . GLN A 1 100 ? 14.339 -0.219 -13.889 1.00 94.88 100 GLN A C 1
ATOM 770 O O . GLN A 1 100 ? 14.409 0.324 -12.784 1.00 94.88 100 GLN A O 1
ATOM 775 N N . ARG A 1 101 ? 13.194 -0.266 -14.572 1.00 94.62 101 ARG A N 1
ATOM 776 C CA . ARG A 1 101 ? 11.898 0.163 -14.037 1.00 94.62 101 ARG A CA 1
ATOM 777 C C . ARG A 1 101 ? 11.488 -0.688 -12.831 1.00 94.62 101 ARG A C 1
ATOM 779 O O . ARG A 1 101 ? 11.102 -0.123 -11.809 1.00 94.62 101 ARG A O 1
ATOM 786 N N . LEU A 1 102 ? 11.610 -2.010 -12.923 1.00 95.25 102 LEU A N 1
ATOM 787 C CA . LEU A 1 102 ? 11.286 -2.929 -11.832 1.00 95.25 102 LEU A CA 1
ATOM 788 C C . LEU A 1 102 ? 12.179 -2.684 -10.617 1.00 95.25 102 LEU A C 1
ATOM 790 O O . LEU A 1 102 ? 11.681 -2.657 -9.498 1.00 95.25 102 LEU A O 1
ATOM 794 N N . GLU A 1 103 ? 13.466 -2.426 -10.828 1.00 95.94 103 GLU A N 1
ATOM 795 C CA . GLU A 1 103 ? 14.401 -2.141 -9.741 1.00 95.94 103 GLU A CA 1
ATOM 796 C C . GLU A 1 103 ? 14.040 -0.851 -8.992 1.00 95.94 103 GLU A C 1
ATOM 798 O O . GLU A 1 103 ? 13.992 -0.821 -7.762 1.00 95.94 103 GLU A O 1
ATOM 803 N N . LYS A 1 104 ? 13.661 0.209 -9.721 1.00 95.69 104 LYS A N 1
ATOM 804 C CA . LYS A 1 104 ? 13.124 1.431 -9.095 1.00 95.69 104 LYS A CA 1
ATOM 805 C C . LYS A 1 104 ? 11.867 1.141 -8.277 1.00 95.69 104 LYS A C 1
ATOM 807 O O . LYS A 1 104 ? 11.702 1.713 -7.202 1.00 95.69 104 LYS A O 1
ATOM 812 N N . LEU A 1 105 ? 10.991 0.273 -8.784 1.00 95.88 105 LEU A N 1
ATOM 813 C CA . LEU A 1 105 ? 9.762 -0.111 -8.097 1.00 95.88 105 LEU A CA 1
ATOM 814 C C . LEU A 1 105 ? 10.056 -0.906 -6.818 1.00 95.88 105 LEU A C 1
ATOM 816 O O . LEU A 1 105 ? 9.513 -0.565 -5.776 1.00 95.88 105 LEU A O 1
ATOM 820 N N . ARG A 1 106 ? 10.997 -1.857 -6.851 1.00 96.06 106 ARG A N 1
ATOM 821 C CA . ARG A 1 106 ? 11.464 -2.590 -5.660 1.00 96.06 106 ARG A CA 1
ATOM 822 C C . ARG A 1 106 ? 12.043 -1.665 -4.594 1.00 96.06 106 ARG A C 1
ATOM 824 O O . ARG A 1 106 ? 11.797 -1.858 -3.409 1.00 96.06 106 ARG A O 1
ATOM 831 N N . GLY A 1 107 ? 12.762 -0.619 -5.002 1.00 97.00 107 GLY A N 1
ATOM 832 C CA . GLY A 1 107 ? 13.240 0.409 -4.075 1.00 97.00 107 GLY A CA 1
ATOM 833 C C . GLY A 1 107 ? 12.107 1.178 -3.382 1.00 97.00 107 GLY A C 1
ATOM 834 O O . GLY A 1 107 ? 12.254 1.585 -2.228 1.00 97.00 107 GLY A O 1
ATOM 835 N N . ILE A 1 108 ? 10.974 1.370 -4.065 1.00 96.69 108 ILE A N 1
ATOM 836 C CA . ILE A 1 108 ? 9.756 1.953 -3.484 1.00 96.69 108 ILE A CA 1
ATOM 837 C C . ILE A 1 108 ? 9.090 0.946 -2.546 1.00 96.69 108 ILE A C 1
ATOM 839 O O . ILE A 1 108 ? 8.749 1.320 -1.429 1.00 96.69 108 ILE A O 1
ATOM 843 N N . ASP A 1 109 ? 8.959 -0.312 -2.964 1.00 96.88 109 ASP A N 1
ATOM 844 C CA . ASP A 1 109 ? 8.355 -1.387 -2.166 1.00 96.88 109 ASP A CA 1
ATOM 845 C C . ASP A 1 109 ? 9.086 -1.529 -0.835 1.00 96.88 109 ASP A C 1
ATOM 847 O O . ASP A 1 109 ? 8.498 -1.320 0.222 1.00 96.88 109 ASP A O 1
ATOM 851 N N . ALA A 1 110 ? 10.408 -1.682 -0.882 1.00 96.75 110 ALA A N 1
ATOM 852 C CA . ALA A 1 110 ? 11.232 -1.794 0.310 1.00 96.75 110 ALA A CA 1
ATOM 853 C C . ALA A 1 110 ? 11.147 -0.551 1.221 1.00 96.75 110 ALA A C 1
ATOM 855 O O . ALA A 1 110 ? 11.302 -0.663 2.435 1.00 96.75 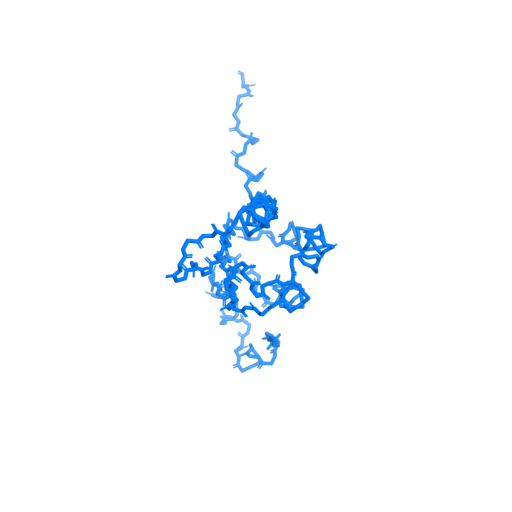110 ALA A O 1
ATOM 856 N N . LEU A 1 111 ? 10.922 0.651 0.670 1.00 96.44 111 LEU A N 1
ATOM 857 C CA . LEU A 1 111 ? 10.690 1.852 1.483 1.00 96.44 111 LEU A CA 1
ATOM 858 C C . LEU A 1 111 ? 9.379 1.747 2.269 1.00 96.44 111 LEU A C 1
ATOM 860 O O . LEU A 1 111 ? 9.358 2.090 3.449 1.00 96.44 111 LEU A O 1
ATOM 864 N N . LEU A 1 112 ? 8.307 1.294 1.618 1.00 96.00 112 LEU A N 1
ATOM 865 C CA . LEU A 1 112 ? 6.992 1.150 2.239 1.00 96.00 112 LEU A CA 1
ATOM 866 C C . LEU A 1 112 ? 6.995 0.031 3.282 1.00 96.00 112 LEU A C 1
ATOM 868 O O . LEU A 1 112 ? 6.530 0.255 4.396 1.00 96.00 112 LEU A O 1
ATOM 872 N N . GLU A 1 113 ? 7.586 -1.116 2.962 1.00 95.81 113 GLU A N 1
ATOM 873 C CA . GLU A 1 113 ? 7.663 -2.283 3.849 1.00 95.81 113 GLU A CA 1
ATOM 874 C C . GLU A 1 113 ? 8.438 -1.978 5.141 1.00 95.81 113 GLU A C 1
ATOM 876 O O . GLU A 1 113 ? 8.016 -2.360 6.230 1.00 95.81 113 GLU A O 1
ATOM 881 N N . ARG A 1 114 ? 9.502 -1.166 5.065 1.00 93.62 114 ARG A N 1
ATOM 882 C CA . ARG A 1 114 ? 10.259 -0.719 6.250 1.00 93.62 114 ARG A CA 1
ATOM 883 C C . ARG A 1 114 ? 9.532 0.303 7.128 1.00 93.62 114 ARG A C 1
ATOM 885 O O . ARG A 1 114 ? 10.043 0.631 8.196 1.00 93.62 114 ARG A O 1
ATOM 892 N N . SER A 1 115 ? 8.371 0.820 6.718 1.00 88.94 115 SER A N 1
ATOM 893 C CA . SER A 1 115 ? 7.629 1.826 7.504 1.00 88.94 115 SER A CA 1
ATOM 894 C C . SER A 1 115 ? 7.136 1.285 8.849 1.00 88.94 115 SER A C 1
ATOM 896 O O . SER A 1 115 ? 6.839 2.074 9.739 1.00 88.94 115 SER A O 1
ATOM 898 N N . VAL A 1 116 ? 7.063 -0.041 8.992 1.00 84.69 116 VAL A N 1
ATOM 899 C CA . VAL A 1 116 ? 6.564 -0.735 10.191 1.00 84.69 116 VAL A CA 1
ATOM 900 C C . VAL A 1 116 ? 7.644 -1.541 10.918 1.00 84.69 116 VAL A C 1
ATOM 902 O O . VAL A 1 116 ? 7.511 -1.812 12.106 1.00 84.69 116 VAL A O 1
ATOM 905 N N . SER A 1 117 ? 8.764 -1.853 10.258 1.00 60.34 117 SER A N 1
ATOM 906 C CA . SER A 1 117 ? 9.840 -2.695 10.809 1.00 60.34 117 SER A CA 1
ATOM 907 C C . SER A 1 117 ? 10.720 -2.016 11.872 1.00 60.34 117 SER A C 1
ATOM 909 O O . SER A 1 117 ? 11.682 -2.619 12.337 1.00 60.34 117 SER A O 1
ATOM 911 N N . SER A 1 118 ? 10.445 -0.765 12.255 1.00 50.19 118 SER A N 1
ATOM 912 C CA . SER A 1 118 ? 11.327 0.009 13.145 1.00 50.19 118 SER A CA 1
ATOM 913 C C . SER A 1 118 ? 10.992 -0.094 14.643 1.00 50.19 118 SER A 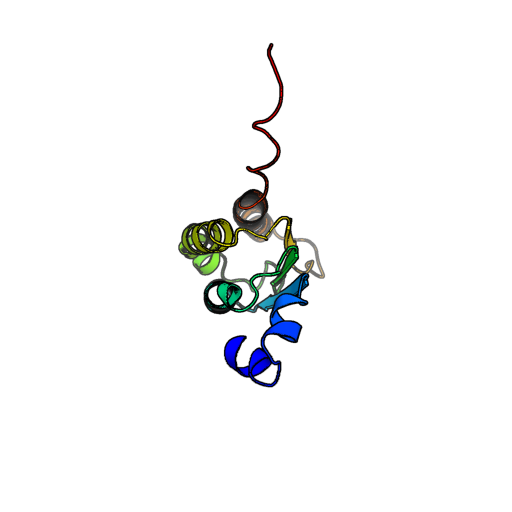C 1
ATOM 915 O O . SER A 1 118 ? 11.645 0.584 15.435 1.00 50.19 118 SER A O 1
ATOM 917 N N . MET A 1 119 ? 10.005 -0.902 15.054 1.00 47.59 119 MET A N 1
ATOM 918 C CA . MET A 1 119 ? 9.561 -0.973 16.460 1.00 47.59 119 MET A CA 1
ATOM 919 C C . MET A 1 119 ? 10.109 -2.153 17.284 1.00 47.59 119 MET A C 1
ATOM 921 O O . MET A 1 119 ? 10.035 -2.089 18.506 1.00 47.59 119 MET A O 1
ATOM 925 N N . ASP A 1 120 ? 10.754 -3.155 16.677 1.00 45.97 120 ASP A N 1
ATOM 926 C CA . ASP A 1 120 ? 11.239 -4.348 17.407 1.00 45.97 120 ASP A CA 1
ATOM 927 C C . ASP A 1 120 ? 12.717 -4.269 17.865 1.00 45.97 120 ASP A C 1
ATOM 929 O O . ASP A 1 120 ? 13.280 -5.249 18.345 1.00 45.97 120 ASP A O 1
ATOM 933 N N . GLY A 1 121 ? 13.376 -3.108 17.733 1.00 42.06 121 GLY A N 1
ATOM 934 C CA . GLY A 1 121 ? 14.832 -2.970 17.929 1.00 42.06 121 GLY A CA 1
ATOM 935 C C . GLY A 1 121 ? 15.324 -2.223 19.178 1.00 42.06 121 GLY A C 1
ATOM 936 O O . GLY A 1 121 ? 16.532 -2.071 19.330 1.00 42.06 121 GLY A O 1
ATOM 937 N N . ALA A 1 122 ? 14.448 -1.728 20.060 1.00 42.72 122 ALA A N 1
ATOM 938 C CA . ALA A 1 122 ? 14.836 -0.853 21.182 1.00 42.72 122 ALA A CA 1
ATOM 939 C C . ALA A 1 122 ? 14.557 -1.463 22.569 1.00 42.72 122 ALA A C 1
ATOM 941 O O . ALA A 1 122 ? 14.077 -0.783 23.474 1.00 42.72 122 ALA A O 1
ATOM 942 N N . GLY A 1 123 ? 14.845 -2.754 22.741 1.00 44.28 123 GLY A N 1
ATOM 943 C CA . GLY A 1 123 ? 14.643 -3.456 24.007 1.00 44.28 123 GLY A CA 1
ATOM 944 C C . GLY A 1 123 ? 15.659 -4.568 24.231 1.00 44.28 123 GLY A C 1
ATOM 945 O O . GLY A 1 123 ? 15.274 -5.725 24.347 1.00 44.28 123 GLY A O 1
ATOM 946 N N . MET A 1 124 ? 16.957 -4.248 24.259 1.00 42.22 124 MET A N 1
ATOM 947 C CA . MET A 1 124 ? 17.970 -5.214 24.697 1.00 42.22 124 MET A CA 1
ATOM 948 C C . MET A 1 124 ? 19.210 -4.531 25.300 1.00 42.22 124 MET A C 1
ATOM 950 O O . MET A 1 124 ? 20.019 -3.963 24.574 1.00 42.22 124 MET A O 1
ATOM 954 N N . GLY A 1 125 ? 19.353 -4.665 26.627 1.00 42.78 125 GLY A N 1
ATOM 955 C CA . GLY A 1 125 ? 20.591 -4.493 27.406 1.00 42.78 125 GLY A CA 1
ATOM 956 C C . GLY A 1 125 ? 20.924 -3.047 27.799 1.00 42.78 125 GLY A C 1
ATOM 957 O O . GLY A 1 125 ? 20.920 -2.168 26.951 1.00 42.78 125 GLY A O 1
ATOM 958 N N . THR A 1 126 ? 21.248 -2.718 29.050 1.00 46.09 126 THR A N 1
ATOM 959 C CA . THR A 1 126 ? 21.842 -3.541 30.119 1.00 46.09 126 THR A CA 1
ATOM 960 C C . THR A 1 126 ? 21.530 -2.947 31.498 1.00 46.09 126 THR A C 1
ATOM 962 O O . THR A 1 126 ? 21.747 -1.750 31.697 1.00 46.09 126 THR A O 1
ATOM 965 N N . ASP A 1 127 ? 21.062 -3.797 32.417 1.00 46.38 127 ASP A N 1
ATOM 966 C CA . ASP A 1 127 ? 21.446 -3.732 33.840 1.00 46.38 127 ASP A CA 1
ATOM 967 C C . ASP A 1 127 ? 22.953 -4.011 33.988 1.00 46.38 127 ASP A C 1
ATOM 969 O O . ASP A 1 127 ? 23.477 -4.814 33.174 1.00 46.38 127 ASP A O 1
#

Secondary structure (DSSP, 8-state):
--HHHHHTTS-HHHHHT--EEEEEESSHHHHHHHHHTGGG-TT--EEEEEESS-TTT--HHHHHHHHHHHHHHHTT-TT--EEEEE-PPPSSPPPHHHHHHHHHHHHHHHHHHTTTTTSSSS-----

Sequence (127 aa):
MDLASLLDPLGPVRRDAITALTIVTSSGSEALTAMQQLHLLPGLRELELRREMSVRYLNITNWSLLKHQMQAGLAKLESLREVKVFTPEASSALTPAEEQRLEKLRGIDALLERSVSSMDGAGMGTD

Radius of gyration: 16.36 Å; chains: 1; bounding box: 44×24×55 Å

Organism: NCBI:txid702011

Foldseek 3Di:
DDVCVVCVVPDLVRLQPPAEDEDEDQALVSVLNVLLCCVSRLNHAYYEYEYPAALVRYPLVRLVVCLVVSLVSLLPNPNYAFYAYYHDDDPDDDDPVSVVSVVSVVVSRVSNGVSRVPPPPPDDDDD